Protein AF-A0A3M3ZYF4-F1 (afdb_monomer_lite)

Sequence (60 aa):
MLFIAGSAAHSLEFSEEAYKLAGQPKQLIIVPGAGHVDLYDRVDLIPFDTLGEFFKKNLK

Organism: NCBI:txid237306

pLDDT: mean 97.84, std 2.58, range [78.69, 98.81]

Secondary structure (DSSP, 8-state):
-EEEEETT-TTHHHHHHHHHHSPSS-EEEEETT--TTHHHH-TTTS-HHHHHHHHHHH--

Foldseek 3Di:
DEAEAEPAEPCVVVSVVCQVPDDPPYDYHYQYPDYPCCCVPVPVRPPVVVVVVVCVVPPD

InterPro domains:
  IPR029058 Alpha/Beta hydrolase fold [G3DSA:3.40.50.1820] (1-55)
  IPR029058 Alpha/Beta hydrolase fold [SSF53474] (1-60)
  IPR051411 Polyketide transferase af380-like [PTHR47751] (1-60)

Radius of gyration: 11.88 Å; c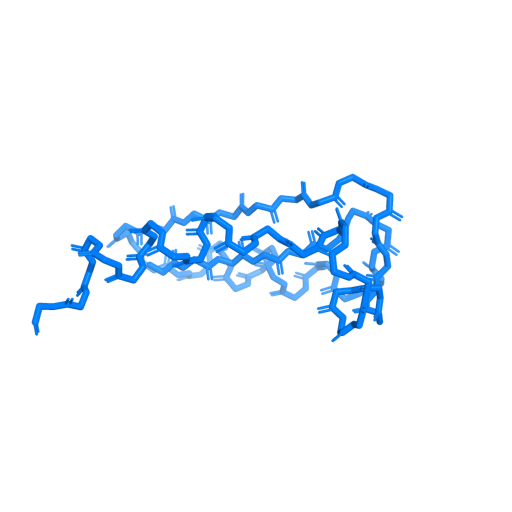hains: 1; bounding box: 29×16×29 Å

Structure (mmCIF, N/CA/C/O backbone):
data_AF-A0A3M3ZYF4-F1
#
_entry.id   AF-A0A3M3ZYF4-F1
#
loop_
_atom_site.group_PDB
_atom_site.id
_atom_site.type_symbol
_atom_site.label_atom_id
_atom_site.label_alt_id
_atom_site.label_comp_id
_atom_site.label_asym_id
_atom_site.label_entity_id
_atom_site.label_seq_id
_atom_site.pdbx_PDB_ins_code
_atom_site.Cartn_x
_atom_site.Cartn_y
_atom_site.Cartn_z
_atom_site.occupancy
_atom_site.B_iso_or_equiv
_atom_si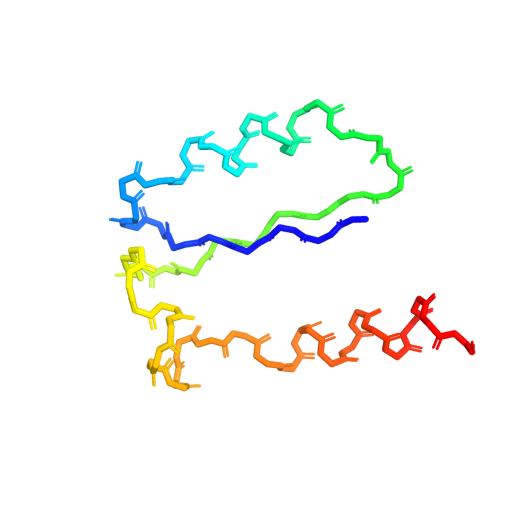te.auth_seq_id
_atom_site.auth_comp_id
_atom_site.auth_asym_id
_atom_site.auth_atom_id
_atom_site.pdbx_PDB_model_num
ATOM 1 N N . MET A 1 1 ? -4.358 1.598 10.794 1.00 96.81 1 MET A N 1
ATOM 2 C CA . MET A 1 1 ? -3.981 2.201 9.495 1.00 96.81 1 MET A CA 1
ATOM 3 C C . MET A 1 1 ? -3.407 1.121 8.592 1.00 96.81 1 MET A C 1
ATOM 5 O O . MET A 1 1 ? -2.667 0.283 9.093 1.00 96.81 1 MET A O 1
ATOM 9 N N . LEU A 1 2 ? -3.763 1.111 7.311 1.00 98.44 2 LEU A N 1
ATOM 10 C CA . LEU A 1 2 ? -3.260 0.142 6.336 1.00 98.44 2 LEU A CA 1
ATOM 11 C C . LEU A 1 2 ? -2.567 0.899 5.202 1.00 98.44 2 LEU A C 1
ATOM 13 O O . LEU A 1 2 ? -3.179 1.772 4.593 1.00 98.44 2 LEU A O 1
ATOM 17 N N . PHE A 1 3 ? -1.307 0.560 4.948 1.00 98.62 3 PHE A N 1
ATOM 18 C CA . PHE A 1 3 ? -0.527 1.034 3.810 1.00 98.62 3 PHE A CA 1
ATOM 19 C C . PHE A 1 3 ? -0.350 -0.115 2.817 1.00 98.62 3 PHE A C 1
ATOM 21 O O . PHE A 1 3 ? -0.095 -1.249 3.227 1.00 98.62 3 PHE A O 1
ATOM 28 N N . ILE A 1 4 ? -0.464 0.179 1.524 1.00 98.69 4 ILE A N 1
ATOM 29 C CA . ILE A 1 4 ? -0.236 -0.772 0.434 1.00 98.69 4 ILE A CA 1
ATOM 30 C C . ILE A 1 4 ? 0.657 -0.070 -0.587 1.00 98.69 4 ILE A C 1
ATOM 32 O O . ILE A 1 4 ? 0.317 1.017 -1.051 1.00 98.69 4 ILE A O 1
ATOM 36 N N . ALA A 1 5 ? 1.790 -0.678 -0.921 1.00 98.75 5 ALA A N 1
ATOM 37 C CA . ALA A 1 5 ? 2.727 -0.150 -1.905 1.00 98.75 5 ALA A CA 1
ATOM 38 C C . ALA A 1 5 ? 3.323 -1.284 -2.743 1.00 98.75 5 ALA A C 1
ATOM 40 O O . ALA A 1 5 ? 3.464 -2.413 -2.276 1.00 98.75 5 ALA A O 1
ATOM 41 N N . GLY A 1 6 ? 3.678 -0.992 -3.991 1.00 98.75 6 GLY A N 1
ATOM 42 C CA . GLY A 1 6 ? 4.389 -1.939 -4.844 1.00 98.75 6 GLY A CA 1
ATOM 43 C C . GLY A 1 6 ? 5.884 -1.994 -4.521 1.00 98.75 6 GLY A C 1
ATOM 44 O O . GLY A 1 6 ? 6.489 -0.963 -4.225 1.00 98.75 6 GLY A O 1
ATOM 45 N N . SER A 1 7 ? 6.504 -3.176 -4.591 1.00 98.62 7 SER A N 1
ATOM 46 C CA . SER A 1 7 ? 7.934 -3.344 -4.280 1.00 98.62 7 SER A CA 1
ATOM 47 C C . SER A 1 7 ? 8.869 -2.681 -5.298 1.00 98.62 7 SER A C 1
ATOM 49 O O . SER A 1 7 ? 10.032 -2.444 -4.991 1.00 98.62 7 SER A O 1
ATOM 51 N N . ALA A 1 8 ? 8.383 -2.430 -6.517 1.00 98.50 8 ALA A N 1
ATOM 52 C CA . ALA A 1 8 ? 9.111 -1.754 -7.591 1.00 98.50 8 ALA A CA 1
ATOM 53 C C . ALA A 1 8 ? 8.646 -0.297 -7.776 1.00 98.50 8 ALA A C 1
ATOM 55 O O . ALA A 1 8 ? 9.046 0.380 -8.725 1.00 98.50 8 ALA A O 1
ATOM 56 N N . ALA A 1 9 ? 7.781 0.206 -6.892 1.00 98.56 9 ALA A N 1
ATOM 57 C CA . ALA A 1 9 ? 7.328 1.583 -6.945 1.00 98.56 9 ALA A CA 1
ATOM 58 C C . ALA A 1 9 ? 8.434 2.521 -6.444 1.00 98.56 9 ALA A C 1
ATOM 60 O O . ALA A 1 9 ? 8.850 2.431 -5.293 1.00 98.56 9 ALA A O 1
ATOM 61 N N . HIS A 1 10 ? 8.829 3.504 -7.261 1.00 97.88 10 HIS A N 1
ATOM 62 C CA . HIS A 1 10 ? 9.705 4.600 -6.817 1.00 97.88 10 HIS A CA 1
ATOM 63 C C . HIS A 1 10 ? 9.140 5.318 -5.577 1.00 97.88 10 HIS A C 1
ATOM 65 O O . HIS A 1 10 ? 9.872 5.857 -4.761 1.00 97.88 10 HIS A O 1
ATOM 71 N N . SER A 1 11 ? 7.817 5.327 -5.415 1.00 98.56 11 SER A N 1
ATOM 72 C CA . SER A 1 11 ? 7.131 5.957 -4.288 1.00 98.56 11 SER A CA 1
ATOM 73 C C . SER A 1 11 ? 7.062 5.096 -3.016 1.00 98.56 11 SER A C 1
ATOM 75 O O . SER A 1 11 ? 6.375 5.497 -2.075 1.00 98.56 11 SER A O 1
ATOM 77 N N . LEU A 1 12 ? 7.667 3.900 -2.983 1.00 98.56 12 LEU A N 1
ATOM 78 C CA . LEU A 1 12 ? 7.598 2.985 -1.832 1.00 98.56 12 LEU A CA 1
ATOM 79 C C . LEU A 1 12 ? 8.089 3.655 -0.538 1.00 98.56 12 LEU A C 1
ATOM 81 O O . LEU A 1 12 ? 7.429 3.549 0.497 1.00 98.56 12 LEU A O 1
ATOM 85 N N . GLU A 1 13 ? 9.182 4.412 -0.624 1.00 98.38 13 GLU A N 1
ATOM 86 C CA . GLU A 1 13 ? 9.806 5.114 0.505 1.00 98.38 13 GLU A CA 1
ATOM 87 C C . GLU A 1 13 ? 8.828 6.010 1.283 1.00 98.38 13 GLU A C 1
ATOM 89 O O . GLU A 1 13 ? 8.891 6.083 2.511 1.00 98.38 13 GLU A O 1
ATOM 94 N N . PHE A 1 14 ? 7.849 6.622 0.607 1.00 98.75 14 PHE A N 1
ATOM 95 C CA . PHE A 1 14 ? 6.833 7.445 1.267 1.00 98.75 14 PHE A CA 1
ATOM 96 C C . PHE A 1 14 ? 5.907 6.617 2.159 1.00 98.75 14 PHE A C 1
ATOM 98 O O . PHE A 1 14 ? 5.545 7.054 3.252 1.00 98.75 14 PHE A O 1
ATOM 105 N N . SER A 1 15 ? 5.533 5.414 1.714 1.00 98.69 15 SER A N 1
ATOM 106 C CA . SER A 1 15 ? 4.700 4.509 2.512 1.00 98.69 15 SER A CA 1
ATOM 107 C C . SER A 1 15 ? 5.482 3.909 3.675 1.00 98.69 15 SER A C 1
ATOM 109 O O . SER A 1 15 ? 4.925 3.766 4.760 1.00 98.69 15 SER A O 1
ATOM 111 N N . GLU A 1 16 ? 6.767 3.599 3.489 1.00 98.62 16 GLU A N 1
ATOM 112 C CA . GLU A 1 16 ? 7.628 3.122 4.575 1.00 98.62 16 GLU A CA 1
ATOM 113 C C . GLU A 1 16 ? 7.825 4.190 5.652 1.00 98.62 16 GLU A C 1
ATOM 115 O O . GLU A 1 16 ? 7.718 3.891 6.843 1.00 98.62 16 GLU A O 1
ATOM 120 N N . GLU A 1 17 ? 8.071 5.439 5.257 1.00 98.81 17 GLU A N 1
ATOM 121 C CA . GLU A 1 17 ? 8.259 6.532 6.207 1.00 98.81 17 GLU A CA 1
ATOM 122 C C . GLU A 1 17 ? 6.959 6.865 6.947 1.00 98.81 17 GLU A C 1
ATOM 124 O O . GLU A 1 17 ? 6.938 6.929 8.180 1.00 98.81 17 GLU A O 1
ATOM 129 N N . ALA A 1 18 ? 5.837 6.954 6.227 1.00 98.69 18 ALA A N 1
ATOM 130 C CA . ALA A 1 18 ? 4.529 7.123 6.850 1.00 98.69 18 ALA A CA 1
ATOM 131 C C . ALA A 1 18 ? 4.187 5.949 7.784 1.00 98.69 18 ALA A C 1
ATOM 133 O O . ALA A 1 18 ? 3.664 6.163 8.882 1.00 98.69 18 ALA A O 1
ATOM 134 N N . TYR A 1 19 ? 4.539 4.714 7.407 1.00 98.69 19 TYR A N 1
ATOM 135 C CA . TYR A 1 19 ? 4.381 3.550 8.270 1.00 98.69 19 TYR A CA 1
ATOM 136 C C . TYR A 1 19 ? 5.224 3.673 9.537 1.00 98.69 19 TYR A C 1
ATOM 138 O O . TYR A 1 19 ? 4.687 3.432 10.615 1.00 98.69 19 TYR A O 1
ATOM 146 N N . LYS A 1 20 ? 6.500 4.075 9.472 1.00 98.50 20 LYS A N 1
ATOM 147 C CA . LYS A 1 20 ? 7.337 4.274 10.674 1.00 98.50 20 LYS A CA 1
ATOM 148 C C . LYS A 1 20 ? 6.707 5.281 11.636 1.00 98.50 20 LYS A C 1
ATOM 150 O O . LYS A 1 20 ? 6.603 4.977 12.825 1.00 98.50 20 LYS A O 1
ATOM 155 N N . LEU A 1 21 ? 6.214 6.402 11.111 1.00 98.56 21 LEU A N 1
ATOM 156 C CA . LEU A 1 21 ? 5.639 7.505 11.889 1.00 98.56 21 LEU A CA 1
ATOM 157 C C . LEU A 1 21 ? 4.226 7.224 12.429 1.00 98.56 21 LEU A C 1
ATOM 159 O O . LEU A 1 21 ? 3.828 7.802 13.439 1.00 98.56 21 LEU A O 1
ATOM 163 N N . ALA A 1 22 ? 3.455 6.338 11.795 1.00 98.38 22 ALA A N 1
ATOM 164 C CA . ALA A 1 22 ? 2.082 6.048 12.208 1.00 98.38 22 ALA A CA 1
ATOM 165 C C . ALA A 1 22 ? 1.988 5.389 13.603 1.00 98.38 22 ALA A C 1
ATOM 167 O O . ALA A 1 22 ? 2.847 4.605 14.010 1.00 98.38 22 ALA A O 1
ATOM 168 N N . GLY A 1 23 ? 0.895 5.638 14.329 1.00 98.50 23 GLY A N 1
ATOM 169 C CA . GLY A 1 23 ? 0.571 4.920 15.567 1.00 98.50 23 GLY A CA 1
ATOM 170 C C . GLY A 1 23 ? 0.067 3.490 15.320 1.00 98.50 23 GLY A C 1
ATOM 171 O O . GLY A 1 23 ? -0.319 3.129 14.207 1.00 98.50 23 GLY A O 1
ATOM 172 N N . GLN A 1 24 ? 0.048 2.668 16.372 1.00 97.19 24 GLN A N 1
ATOM 173 C CA . GLN A 1 24 ? -0.572 1.338 16.332 1.00 97.19 24 GLN A CA 1
ATOM 174 C C . GLN A 1 24 ? -2.099 1.428 16.530 1.00 97.19 24 GLN A C 1
ATOM 176 O O . GLN A 1 24 ? -2.553 2.307 17.263 1.00 97.19 24 GLN A O 1
ATOM 181 N N . PRO A 1 25 ? -2.897 0.517 15.935 1.00 96.75 25 PRO A N 1
ATOM 182 C CA . PRO A 1 25 ? -2.492 -0.576 15.047 1.00 96.75 25 PRO A CA 1
ATOM 183 C C . PRO A 1 25 ? -2.206 -0.112 13.607 1.00 96.75 25 PRO A C 1
ATOM 185 O O . PRO A 1 25 ? -3.008 0.609 12.998 1.00 96.75 25 PRO A O 1
ATOM 188 N N . LYS A 1 26 ? -1.092 -0.582 13.030 1.00 97.94 26 LYS A N 1
ATOM 189 C CA . LYS A 1 26 ? -0.700 -0.311 11.637 1.00 97.94 26 LYS A CA 1
ATOM 190 C C . LYS A 1 26 ? -0.181 -1.549 10.908 1.00 97.94 26 LYS A C 1
ATOM 192 O O . LYS A 1 26 ? 0.382 -2.447 11.523 1.00 97.94 26 LYS A O 1
ATOM 197 N N . GLN A 1 27 ? -0.372 -1.571 9.592 1.00 98.25 27 GLN A N 1
ATOM 198 C CA . GLN A 1 27 ? 0.095 -2.625 8.689 1.00 98.25 27 GLN A CA 1
ATOM 199 C C . GLN A 1 27 ? 0.656 -2.000 7.408 1.00 98.25 27 GLN A C 1
ATOM 201 O O . GLN A 1 27 ? 0.117 -1.000 6.936 1.00 98.25 27 GLN A O 1
ATOM 206 N N . LEU A 1 28 ? 1.709 -2.602 6.856 1.00 98.44 28 LEU A N 1
ATOM 207 C CA . LEU A 1 28 ? 2.279 -2.268 5.551 1.00 98.44 28 LEU A CA 1
ATOM 208 C C . LEU A 1 28 ? 2.318 -3.538 4.701 1.00 98.44 28 LEU A C 1
ATOM 210 O O . LEU A 1 28 ? 2.929 -4.527 5.101 1.00 98.44 28 LEU A O 1
ATOM 214 N N . ILE A 1 29 ? 1.656 -3.501 3.549 1.00 98.56 29 ILE A N 1
ATOM 215 C CA . ILE A 1 29 ? 1.646 -4.583 2.566 1.00 98.56 29 ILE A CA 1
ATOM 216 C C . ILE A 1 29 ? 2.476 -4.158 1.366 1.00 98.56 29 ILE A C 1
ATOM 218 O O . ILE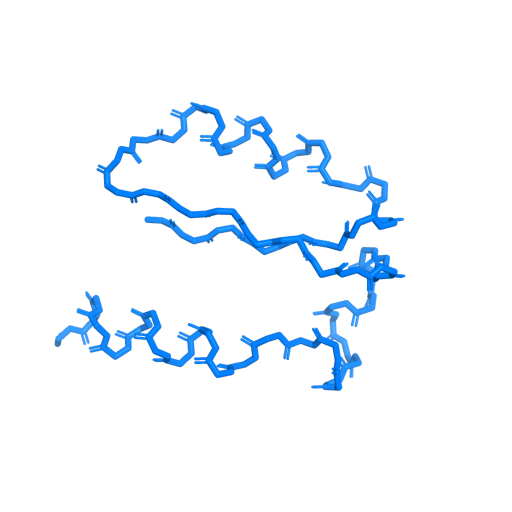 A 1 29 ? 2.235 -3.103 0.777 1.00 98.56 29 ILE A O 1
ATOM 222 N N . ILE A 1 30 ? 3.431 -5.010 1.004 1.00 98.69 30 ILE A N 1
ATOM 223 C CA . ILE A 1 30 ? 4.281 -4.833 -0.167 1.00 98.69 30 ILE A CA 1
ATOM 224 C C . ILE A 1 30 ? 3.819 -5.798 -1.256 1.00 98.69 30 ILE A C 1
ATOM 226 O O . ILE A 1 30 ? 3.912 -7.011 -1.074 1.00 98.69 30 ILE A O 1
ATOM 230 N N . VAL A 1 31 ? 3.323 -5.265 -2.374 1.00 98.62 31 VAL A N 1
ATOM 231 C CA . VAL A 1 31 ? 2.901 -6.051 -3.543 1.00 98.62 31 VAL A CA 1
ATOM 232 C C . VAL A 1 31 ? 4.135 -6.346 -4.407 1.00 98.62 31 VAL A C 1
ATOM 234 O O . VAL A 1 31 ? 4.711 -5.406 -4.967 1.00 98.62 31 VAL A O 1
ATOM 237 N N . PRO A 1 32 ? 4.588 -7.611 -4.515 1.00 98.31 32 PRO A N 1
ATOM 238 C CA . PRO A 1 32 ? 5.811 -7.941 -5.241 1.00 98.31 32 PRO A CA 1
ATOM 239 C C . PRO A 1 32 ? 5.715 -7.575 -6.723 1.00 98.31 32 PRO A C 1
ATOM 241 O O . PRO A 1 32 ? 4.732 -7.888 -7.387 1.00 98.31 32 PRO A O 1
ATOM 244 N N . GLY A 1 33 ? 6.747 -6.921 -7.249 1.00 98.12 33 GLY A N 1
ATOM 245 C CA . GLY A 1 33 ? 6.867 -6.577 -8.668 1.00 98.12 33 GLY A CA 1
ATOM 246 C C . GLY A 1 33 ? 6.007 -5.401 -9.141 1.00 98.12 33 GLY A C 1
ATOM 247 O O . GLY A 1 33 ? 6.252 -4.908 -10.237 1.00 98.12 33 GLY A O 1
ATOM 248 N N . ALA A 1 34 ? 5.058 -4.912 -8.337 1.00 98.62 34 ALA A N 1
ATOM 249 C CA . ALA A 1 34 ? 4.213 -3.782 -8.717 1.00 98.62 34 ALA A CA 1
ATOM 250 C C . ALA A 1 34 ? 4.976 -2.446 -8.659 1.00 98.62 34 ALA A C 1
ATOM 252 O O . ALA A 1 34 ? 5.682 -2.152 -7.686 1.00 98.62 34 ALA A O 1
ATOM 253 N N . GLY A 1 35 ? 4.808 -1.625 -9.695 1.00 98.38 35 GLY A N 1
ATOM 254 C CA . GLY A 1 35 ? 5.197 -0.217 -9.737 1.00 98.38 35 GLY A CA 1
ATOM 255 C C . GLY A 1 35 ? 4.128 0.716 -9.153 1.00 98.38 35 GLY A C 1
ATOM 256 O O . GLY A 1 35 ? 3.082 0.279 -8.679 1.00 98.38 35 GLY A O 1
ATOM 257 N N . HIS A 1 36 ? 4.377 2.031 -9.195 1.00 98.19 36 HIS A N 1
ATOM 258 C CA . HIS A 1 36 ? 3.449 3.031 -8.639 1.00 98.19 36 HIS A CA 1
ATOM 259 C C . HIS A 1 36 ? 2.077 3.007 -9.327 1.00 98.19 36 HIS A C 1
ATOM 261 O O . HIS A 1 36 ? 1.050 2.981 -8.659 1.00 98.19 36 HIS A O 1
ATOM 267 N N . VAL A 1 37 ? 2.075 3.006 -10.663 1.00 98.38 37 VAL A N 1
ATOM 268 C CA . VAL A 1 37 ? 0.845 3.062 -11.465 1.00 98.38 37 VAL A CA 1
ATOM 269 C C . VAL A 1 37 ? 0.163 1.704 -11.611 1.00 98.38 37 VAL A C 1
ATOM 271 O O . VAL A 1 37 ? -1.023 1.666 -11.892 1.00 98.38 37 VAL A O 1
ATOM 274 N N . ASP A 1 38 ? 0.864 0.594 -11.363 1.00 98.56 38 ASP A N 1
ATOM 275 C CA . ASP A 1 38 ? 0.271 -0.746 -11.473 1.00 98.56 38 ASP A CA 1
ATOM 276 C C . ASP A 1 38 ? -0.901 -0.929 -10.498 1.00 98.56 38 ASP A C 1
ATOM 278 O O . ASP A 1 38 ? -1.890 -1.575 -10.823 1.00 98.56 38 ASP A O 1
ATOM 282 N N . LEU A 1 39 ? -0.835 -0.307 -9.318 1.00 98.44 39 LEU A N 1
ATOM 283 C CA . LEU A 1 39 ? -1.917 -0.357 -8.332 1.00 98.44 39 LEU A CA 1
ATOM 284 C C . LEU A 1 39 ? -3.074 0.617 -8.629 1.00 98.44 39 LEU A C 1
ATOM 286 O O . LEU A 1 39 ? -3.956 0.775 -7.786 1.00 98.44 39 LEU A O 1
ATOM 290 N N . TYR A 1 40 ? -3.083 1.278 -9.792 1.00 98.44 40 TYR A N 1
ATOM 291 C CA . TYR A 1 40 ? -4.190 2.143 -10.215 1.00 98.44 40 TYR A CA 1
ATOM 292 C C . TYR A 1 40 ? -5.244 1.348 -10.990 1.00 98.44 40 TYR A C 1
ATOM 294 O O . TYR A 1 40 ? -6.437 1.587 -10.809 1.00 98.44 40 TYR A O 1
ATOM 302 N N . ASP A 1 41 ? -4.812 0.425 -11.855 1.00 98.12 41 ASP A N 1
ATOM 303 C CA . ASP A 1 41 ? -5.683 -0.218 -12.843 1.00 98.12 41 ASP A CA 1
ATOM 3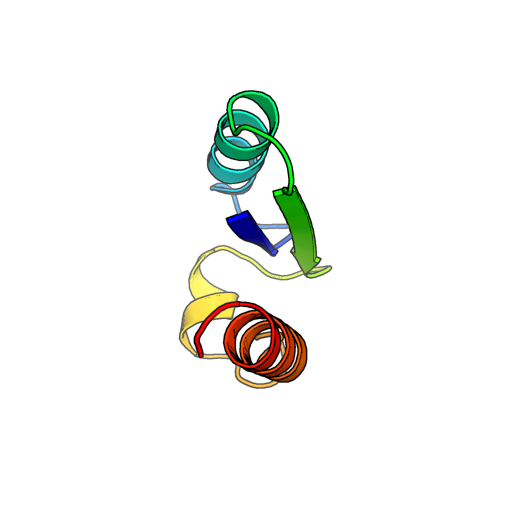04 C C . ASP A 1 41 ? -5.448 -1.725 -13.045 1.00 98.12 41 ASP A C 1
ATOM 306 O O . ASP A 1 41 ? -6.342 -2.408 -13.557 1.00 98.12 41 ASP A O 1
ATOM 310 N N . ARG A 1 42 ? -4.315 -2.291 -12.607 1.00 98.25 42 ARG A N 1
ATOM 311 C CA . ARG A 1 42 ? -4.067 -3.739 -12.698 1.00 98.25 42 ARG A CA 1
ATOM 312 C C . ARG A 1 42 ? -4.772 -4.472 -11.569 1.00 98.25 42 ARG A C 1
ATOM 314 O O . ARG A 1 42 ? -4.223 -4.706 -10.493 1.00 98.25 42 ARG A O 1
ATOM 321 N N . VAL A 1 43 ? -6.031 -4.815 -11.820 1.00 97.62 43 VAL A N 1
ATOM 322 C CA . VAL A 1 43 ? -6.935 -5.446 -10.844 1.00 97.62 43 VAL A CA 1
ATOM 323 C C . VAL A 1 43 ? -6.434 -6.786 -10.301 1.00 97.62 43 VAL A C 1
ATOM 325 O O . VAL A 1 43 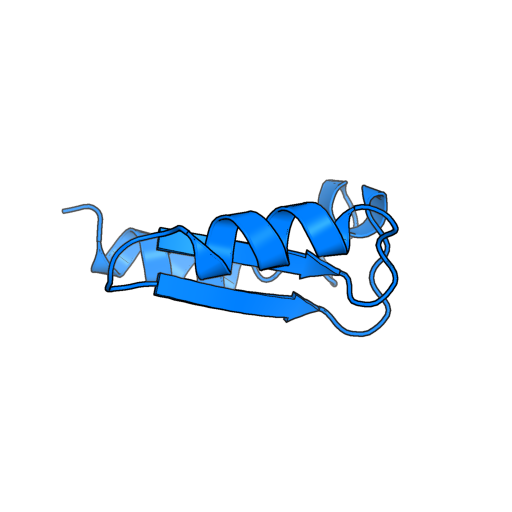? -6.856 -7.192 -9.225 1.00 97.62 43 VAL A O 1
ATOM 328 N N . ASP A 1 44 ? -5.533 -7.454 -11.017 1.00 97.56 44 ASP A N 1
ATOM 329 C CA . ASP A 1 44 ? -4.855 -8.680 -10.596 1.00 97.56 44 ASP A CA 1
ATOM 330 C C . ASP A 1 44 ? -3.727 -8.436 -9.576 1.00 97.56 44 ASP A C 1
ATOM 332 O O . ASP A 1 44 ? -3.348 -9.356 -8.853 1.00 97.56 44 ASP A O 1
ATOM 336 N N . LEU A 1 45 ? -3.217 -7.204 -9.478 1.00 98.06 45 LEU A N 1
ATOM 337 C CA . LEU A 1 45 ? -2.185 -6.803 -8.515 1.00 98.06 45 LEU A CA 1
ATOM 338 C C . LEU A 1 45 ? -2.753 -6.068 -7.296 1.00 98.06 45 LEU A C 1
ATOM 340 O O . LEU A 1 45 ? -2.137 -6.082 -6.227 1.00 98.06 45 LEU A O 1
ATOM 344 N N . ILE A 1 46 ? -3.908 -5.412 -7.431 1.00 98.62 46 ILE A N 1
ATOM 345 C CA . ILE A 1 46 ? -4.536 -4.668 -6.333 1.00 98.62 46 ILE A CA 1
ATOM 346 C C . ILE A 1 46 ? -5.104 -5.658 -5.295 1.00 98.62 46 ILE A C 1
ATOM 348 O O . ILE A 1 46 ? -5.985 -6.452 -5.628 1.00 98.62 46 ILE A O 1
ATOM 352 N N . PRO A 1 47 ? -4.687 -5.599 -4.013 1.00 98.00 47 PRO A N 1
ATOM 353 C CA . PRO A 1 47 ? -5.152 -6.529 -2.982 1.00 98.00 47 PRO A CA 1
ATOM 354 C C . PRO A 1 47 ? -6.545 -6.136 -2.446 1.00 98.00 47 PRO A C 1
ATOM 356 O O . PRO A 1 47 ? -6.703 -5.739 -1.285 1.00 98.00 47 PRO A O 1
ATOM 359 N N . PHE A 1 48 ? -7.572 -6.231 -3.297 1.00 98.56 48 PHE A N 1
ATOM 360 C CA . PHE A 1 48 ? -8.952 -5.852 -2.964 1.00 98.56 48 PHE A CA 1
ATOM 361 C C . PHE A 1 48 ? -9.527 -6.634 -1.783 1.00 98.56 48 PHE A C 1
ATOM 363 O O . PHE A 1 48 ? -10.222 -6.045 -0.955 1.00 98.56 48 PHE A O 1
ATOM 370 N N . ASP A 1 49 ? -9.202 -7.921 -1.656 1.00 98.06 49 ASP A N 1
ATOM 371 C CA . ASP A 1 49 ? -9.662 -8.735 -0.527 1.00 98.06 49 ASP A CA 1
ATOM 372 C C . ASP A 1 49 ? -9.129 -8.194 0.801 1.00 98.06 49 ASP A C 1
ATOM 374 O O . ASP A 1 49 ? -9.891 -8.021 1.752 1.00 98.06 49 ASP A O 1
ATOM 378 N N . THR A 1 50 ? -7.850 -7.808 0.849 1.00 97.88 50 THR A N 1
ATOM 379 C CA . THR A 1 50 ? -7.256 -7.202 2.046 1.00 97.88 50 THR A CA 1
ATOM 380 C C . THR A 1 50 ? -7.909 -5.866 2.395 1.00 97.88 50 THR A C 1
ATOM 382 O O . THR A 1 50 ? -8.199 -5.610 3.565 1.00 97.88 50 THR A O 1
ATOM 385 N N . LEU A 1 51 ? -8.183 -5.016 1.398 1.00 98.25 51 LEU A N 1
ATOM 386 C CA . LEU A 1 51 ? -8.931 -3.771 1.608 1.00 98.25 51 LEU A CA 1
ATOM 387 C C . LEU A 1 51 ? -10.335 -4.057 2.158 1.00 98.25 51 LEU A C 1
ATOM 389 O O . LEU A 1 51 ? -10.758 -3.441 3.139 1.00 98.25 51 LEU A O 1
ATOM 393 N N . GLY A 1 52 ? -11.040 -5.018 1.560 1.00 98.12 52 GLY A N 1
ATOM 394 C CA . GLY A 1 52 ? -12.379 -5.424 1.969 1.00 98.12 52 GLY A CA 1
ATOM 395 C C . GLY A 1 52 ? -12.424 -5.940 3.407 1.00 98.12 52 GLY A C 1
ATOM 396 O O . GLY A 1 52 ? -13.269 -5.504 4.190 1.00 98.12 52 GLY A O 1
ATOM 397 N N . GLU A 1 53 ? -11.506 -6.830 3.784 1.00 97.62 53 GLU A N 1
ATOM 398 C CA . GLU A 1 53 ? -11.369 -7.332 5.156 1.00 97.62 53 GLU A CA 1
ATOM 399 C C . GLU A 1 53 ? -11.022 -6.218 6.145 1.00 97.62 53 GLU A C 1
ATOM 401 O O . GLU A 1 53 ? -11.627 -6.129 7.220 1.00 97.62 53 GLU A O 1
ATOM 406 N N . PHE A 1 54 ? -10.086 -5.336 5.780 1.00 98.19 54 PHE A N 1
ATOM 407 C CA . PHE A 1 54 ? -9.700 -4.205 6.613 1.00 98.19 54 PHE A CA 1
ATOM 408 C C . PHE A 1 54 ? -10.899 -3.301 6.910 1.00 98.19 54 PHE A C 1
ATOM 410 O O . PHE A 1 54 ? -11.143 -2.977 8.075 1.00 98.19 54 PHE A O 1
ATOM 417 N N . PHE A 1 55 ? -11.680 -2.926 5.896 1.00 98.00 55 PHE A N 1
ATOM 418 C CA . PHE A 1 55 ? -12.842 -2.067 6.105 1.00 98.00 55 PHE A CA 1
ATOM 419 C C . PHE A 1 55 ? -13.962 -2.775 6.867 1.00 98.00 55 PHE A C 1
ATOM 421 O O . PHE A 1 55 ? -14.450 -2.202 7.837 1.00 98.00 55 PHE A O 1
ATOM 428 N N . LYS A 1 56 ? -14.301 -4.031 6.539 1.00 97.31 56 LYS A N 1
ATOM 429 C CA . LYS A 1 56 ? -15.297 -4.819 7.298 1.00 97.31 56 LYS A CA 1
ATOM 430 C C . LYS A 1 56 ? -14.958 -4.916 8.789 1.00 97.31 56 LYS A C 1
ATOM 432 O O . LYS A 1 56 ? -15.851 -4.932 9.629 1.00 97.31 56 LYS A O 1
ATOM 437 N N . LYS A 1 57 ? -13.667 -5.001 9.126 1.00 96.44 57 LYS A N 1
ATOM 438 C CA . LYS A 1 57 ? -13.201 -5.088 10.515 1.00 96.44 57 LYS A CA 1
ATOM 439 C C . LY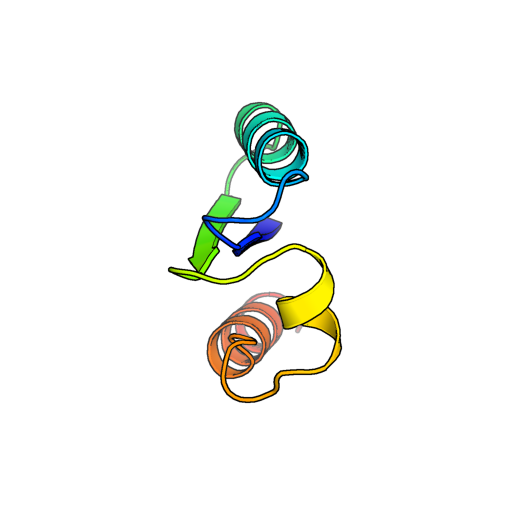S A 1 57 ? -13.255 -3.748 11.257 1.00 96.44 57 LYS A C 1
ATOM 441 O O . LYS A 1 57 ? -13.478 -3.748 12.466 1.00 96.44 57 LYS A O 1
ATOM 446 N N . ASN A 1 58 ? -12.989 -2.634 10.573 1.00 96.62 58 ASN A N 1
ATOM 447 C CA . ASN A 1 58 ? -12.728 -1.342 11.222 1.00 96.62 58 ASN A CA 1
ATOM 448 C C . ASN A 1 58 ? -13.833 -0.290 11.025 1.00 96.62 58 ASN A C 1
ATOM 450 O O . ASN A 1 58 ? -13.875 0.667 11.795 1.00 96.62 58 ASN A O 1
ATOM 454 N N . LEU A 1 59 ? -14.715 -0.449 10.037 1.00 95.25 59 LEU A N 1
ATOM 455 C CA . LEU A 1 59 ? -15.870 0.419 9.802 1.00 95.25 59 LEU A CA 1
ATOM 456 C C . LEU A 1 59 ? -17.141 -0.344 10.190 1.00 95.25 59 LEU A C 1
ATOM 458 O O . LEU A 1 59 ? -17.548 -1.264 9.483 1.00 95.25 59 LEU A O 1
ATOM 462 N N . LYS A 1 60 ? -17.718 0.012 11.340 1.00 78.69 60 LYS A N 1
ATOM 463 C CA . LYS A 1 60 ? -19.015 -0.494 11.805 1.00 78.69 60 LYS A CA 1
ATOM 464 C C . LYS A 1 60 ? -20.135 0.447 11.396 1.00 78.69 60 LYS A C 1
ATOM 466 O O . LYS A 1 60 ? -19.894 1.672 11.461 1.00 78.69 60 LYS A O 1
#